Protein AF-A0A9E0YJ02-F1 (afdb_monomer)

Foldseek 3Di:
DAAPVCQCVCCDDVNVNQVVVCVVVVHRDDDDHPVVVVVQQVVQLVQQVVFDPDDPVLSVQCVVVPNSHLVSLLPDDLVCCCVRVVDDSVSSVSSNVSSVVSVVVVVPDPPPDPPDDDDDDDPDDDDDDDDDDDDDDDDD

Radius of gyration: 28.38 Å; Cα contacts (8 Å, |Δi|>4): 111; chains: 1; bounding box: 31×76×81 Å

pLDDT: mean 77.01, std 18.32, range [35.09, 93.56]

Sequence (140 aa):
VVPDDSLSIAIGKQGQNVRLASRLTGWHLDVISETRYNEGLQSGFQSLMNLSGVHEALANLLFEKGYFSTEDLSKAAAEDLVQEIGVTEDEARTLIEEAASDLESNEKPQDPTPGVSADAEPEAGEDEAADDADPNNSGE

Solvent-accessible surface area (backbone atoms only — not comparable to full-atom values): 8660 Å² total; per-residue (Å²): 120,37,57,63,91,45,38,62,69,59,33,29,81,93,39,48,45,37,58,49,48,23,66,73,73,71,43,92,70,84,89,45,32,44,64,60,50,52,49,51,49,52,51,20,47,50,50,37,55,66,40,87,90,43,46,73,73,53,45,53,50,36,43,75,74,65,38,47,31,35,71,52,43,41,72,51,55,45,66,53,39,29,72,74,70,67,48,52,65,68,56,29,47,50,48,28,51,51,26,45,51,52,48,60,66,61,60,61,77,75,73,85,77,85,80,82,83,83,87,80,83,81,90,79,95,79,84,83,88,88,86,85,88,86,88,90,83,90,86,132

Secondary structure (DSSP, 8-state):
-B-HHHHHHHH-GGGHHHHHHHHHHSS-----BHHHHHHHHHHHHHHHHHSTT--HHHHHHHHHHT--SHHHHHTS-HHHHHHHT---HHHHHHHHHHHHHHHHHH-S--------------------------------

Mean predicted aligned error: 14.3 Å

Nearest PDB structures (foldseek):
  4mtn-assembly1_A  TM=6.929E-01  e=2.633E-06  Planctopirus limnophila DSM 3776
  6gov-assembly1_A  TM=7.475E-01  e=2.763E-04  Escherichia coli O157:H7
  2bke-assembly1_A  TM=8.966E-01  e=2.446E-02  Saccharolobus solfataricus P2
  2zud-assembly1_A  TM=8.651E-01  e=3.249E-02  Saccharolobus solfataricus
  3ntu-assembly1_A  TM=9.153E-01  e=7.611E-02  Methanococcus voltae PS

Structure (mmCIF, N/CA/C/O backbone):
data_AF-A0A9E0YJ02-F1
#
_entry.id   AF-A0A9E0YJ02-F1
#
loop_
_atom_site.group_PDB
_atom_site.id
_atom_site.type_symbol
_atom_site.label_atom_id
_atom_site.label_alt_id
_atom_site.label_comp_id
_atom_site.label_asym_id
_atom_site.label_entity_id
_atom_site.label_seq_id
_atom_site.pdbx_PDB_ins_code
_atom_site.Cartn_x
_atom_site.Cartn_y
_atom_site.Cartn_z
_atom_site.occupancy
_atom_site.B_iso_or_equiv
_atom_site.auth_seq_id
_atom_site.auth_comp_id
_atom_site.auth_asym_id
_atom_site.auth_atom_id
_atom_site.pdbx_PDB_model_num
ATOM 1 N N . VAL A 1 1 ? 6.054 -7.269 -13.682 1.00 81.69 1 VAL A N 1
ATOM 2 C CA . VAL A 1 1 ? 7.329 -6.582 -13.380 1.00 81.69 1 VAL A CA 1
ATOM 3 C C . VAL A 1 1 ? 8.393 -7.077 -14.347 1.00 81.69 1 VAL A C 1
ATOM 5 O O . VAL A 1 1 ? 8.323 -8.241 -14.737 1.00 81.69 1 VAL A O 1
ATOM 8 N N . VAL A 1 2 ? 9.309 -6.218 -14.790 1.00 86.69 2 VAL A N 1
ATOM 9 C CA . VAL A 1 2 ? 10.420 -6.602 -15.678 1.00 86.69 2 VAL A CA 1
ATOM 10 C C . VAL A 1 2 ? 11.756 -6.112 -15.116 1.00 86.69 2 VAL A C 1
ATOM 12 O O . VAL A 1 2 ? 11.763 -5.074 -14.455 1.00 86.69 2 VAL A O 1
ATOM 15 N N . PRO A 1 3 ? 12.876 -6.803 -15.396 1.00 88.50 3 PRO A N 1
ATOM 16 C CA . PRO A 1 3 ? 14.202 -6.299 -15.055 1.00 88.50 3 PRO A CA 1
ATOM 17 C C . PRO A 1 3 ? 14.438 -4.926 -15.685 1.00 88.50 3 PRO A C 1
ATOM 19 O O . PRO A 1 3 ? 13.988 -4.677 -16.810 1.00 88.50 3 PRO A O 1
ATOM 22 N N . ASP A 1 4 ? 15.180 -4.064 -14.997 1.00 86.25 4 ASP A N 1
ATOM 23 C CA . ASP A 1 4 ? 15.426 -2.685 -15.432 1.00 86.25 4 ASP A CA 1
ATOM 24 C C . ASP A 1 4 ? 16.046 -2.618 -16.839 1.00 86.25 4 ASP A C 1
ATOM 26 O O . ASP A 1 4 ? 15.579 -1.861 -17.693 1.00 86.25 4 ASP A O 1
ATOM 30 N N . ASP A 1 5 ? 17.001 -3.504 -17.135 1.00 88.44 5 ASP A N 1
ATOM 31 C CA . ASP A 1 5 ? 17.657 -3.610 -18.448 1.00 88.44 5 ASP A CA 1
ATOM 32 C C . ASP A 1 5 ? 16.681 -3.963 -19.583 1.00 88.44 5 ASP A C 1
ATOM 34 O O . ASP A 1 5 ? 16.893 -3.632 -20.751 1.00 88.44 5 ASP A O 1
ATOM 38 N N . SER A 1 6 ? 15.588 -4.651 -19.246 1.00 87.00 6 SER A N 1
ATOM 39 C CA . SER A 1 6 ? 14.567 -5.111 -20.191 1.00 87.00 6 SER A CA 1
ATOM 40 C C . SER A 1 6 ? 13.354 -4.185 -20.264 1.00 87.00 6 SER A C 1
ATOM 42 O O . SER A 1 6 ? 12.496 -4.382 -21.126 1.00 87.00 6 SER A O 1
ATOM 44 N N . LEU A 1 7 ? 13.278 -3.156 -19.414 1.00 85.50 7 LEU A N 1
ATOM 45 C CA . LEU A 1 7 ? 12.149 -2.227 -19.357 1.00 85.50 7 LEU A CA 1
ATOM 46 C C . LEU A 1 7 ? 11.919 -1.530 -20.704 1.00 85.50 7 LEU A C 1
ATOM 48 O O . LEU A 1 7 ? 10.800 -1.488 -21.212 1.00 85.50 7 LEU A O 1
ATOM 52 N N . SER A 1 8 ? 12.998 -1.052 -21.327 1.00 86.25 8 SER A N 1
ATOM 53 C CA . SER A 1 8 ? 12.946 -0.368 -22.626 1.00 86.25 8 SER A CA 1
ATOM 54 C C . SER A 1 8 ? 12.434 -1.280 -23.751 1.00 86.25 8 SER A C 1
ATOM 56 O O . SER A 1 8 ? 11.636 -0.862 -24.594 1.00 86.25 8 SER A O 1
ATOM 58 N N . ILE A 1 9 ? 12.824 -2.560 -23.734 1.00 87.69 9 ILE A N 1
ATOM 59 C CA . ILE A 1 9 ? 12.380 -3.561 -24.718 1.00 87.69 9 ILE A CA 1
ATOM 60 C C . ILE A 1 9 ? 10.906 -3.929 -24.484 1.00 87.69 9 ILE A C 1
ATOM 62 O O . ILE A 1 9 ? 10.130 -4.037 -25.438 1.00 87.69 9 ILE A O 1
ATOM 66 N N . ALA A 1 10 ? 10.508 -4.087 -23.220 1.00 84.44 10 ALA A N 1
ATOM 67 C CA . ALA A 1 10 ? 9.143 -4.424 -22.830 1.00 84.44 10 ALA A CA 1
ATOM 68 C C . ALA A 1 10 ? 8.143 -3.314 -23.195 1.00 84.44 10 ALA A C 1
ATOM 70 O O . ALA A 1 10 ? 7.075 -3.603 -23.731 1.00 84.44 10 ALA A O 1
ATOM 71 N N . ILE A 1 11 ? 8.509 -2.046 -22.983 1.00 86.44 11 ILE A N 1
ATOM 72 C CA . ILE A 1 11 ? 7.695 -0.886 -23.378 1.00 86.44 11 ILE A CA 1
ATOM 73 C C . ILE A 1 11 ? 7.691 -0.728 -24.911 1.00 86.44 11 ILE A C 1
ATOM 75 O O . ILE A 1 11 ? 6.640 -0.530 -25.534 1.00 86.44 11 ILE A O 1
ATOM 79 N N . GLY A 1 12 ? 8.860 -0.877 -25.539 1.00 86.94 12 GLY A N 1
ATOM 80 C CA . GLY A 1 12 ? 9.081 -0.622 -26.960 1.00 86.94 12 GLY A CA 1
ATOM 81 C C . GLY A 1 12 ? 9.167 0.874 -27.289 1.00 86.94 12 GLY A C 1
ATOM 82 O O . GLY A 1 12 ? 8.842 1.737 -26.473 1.00 86.94 12 GLY A O 1
ATOM 83 N N . LYS A 1 13 ? 9.589 1.210 -28.517 1.00 86.19 13 LYS A N 1
ATOM 84 C CA . LYS A 1 13 ? 9.670 2.611 -28.972 1.00 86.19 13 LYS A CA 1
ATOM 85 C C . LYS A 1 13 ? 8.292 3.279 -28.846 1.00 86.19 13 LYS A C 1
ATOM 87 O O . LYS A 1 13 ? 7.318 2.779 -29.404 1.00 86.19 13 LYS A O 1
ATOM 92 N N . GLN A 1 14 ? 8.211 4.370 -28.079 1.00 84.12 14 GLN A N 1
ATOM 93 C CA . GLN A 1 14 ? 6.965 5.097 -27.772 1.00 84.12 14 GLN A CA 1
ATOM 94 C C . GLN A 1 14 ? 5.831 4.227 -27.174 1.00 84.12 14 GLN A C 1
ATOM 96 O O . GLN A 1 14 ? 4.650 4.489 -27.414 1.00 84.12 14 GLN A O 1
ATOM 101 N N . GLY A 1 15 ? 6.155 3.163 -26.426 1.00 87.31 15 GLY A N 1
ATOM 102 C CA . GLY A 1 15 ? 5.138 2.306 -25.797 1.00 87.31 15 GLY A CA 1
ATOM 103 C C . GLY A 1 15 ? 4.364 1.426 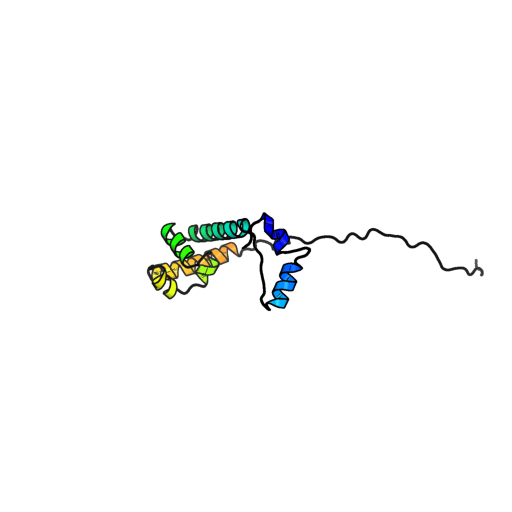-26.781 1.00 87.31 15 GLY A C 1
ATOM 104 O O . GLY A 1 15 ? 3.294 0.906 -26.455 1.00 87.31 15 GLY A O 1
ATOM 105 N N . GLN A 1 16 ? 4.862 1.279 -28.013 1.00 90.50 16 GLN A N 1
ATOM 106 C CA . GLN A 1 16 ? 4.156 0.565 -29.072 1.00 90.50 16 GLN A CA 1
ATOM 107 C C . GLN A 1 16 ? 3.911 -0.907 -28.723 1.00 90.50 16 GLN A C 1
ATOM 109 O O . GLN A 1 16 ? 2.840 -1.423 -29.045 1.00 90.50 16 GLN A O 1
ATOM 114 N N . ASN A 1 17 ? 4.853 -1.555 -28.033 1.00 89.81 17 ASN A N 1
ATOM 115 C CA . ASN A 1 17 ? 4.748 -2.965 -27.667 1.00 89.81 17 ASN A CA 1
ATOM 116 C C . ASN A 1 17 ? 3.625 -3.180 -26.641 1.00 89.81 17 ASN A C 1
ATOM 118 O O . ASN A 1 17 ? 2.713 -3.970 -26.879 1.00 89.81 17 ASN A O 1
ATOM 122 N N . VAL A 1 18 ? 3.599 -2.366 -25.581 1.00 90.62 18 VAL A N 1
ATOM 123 C CA . VAL A 1 18 ? 2.518 -2.364 -24.580 1.00 90.62 18 VAL A CA 1
ATOM 124 C C . VAL A 1 18 ? 1.170 -2.050 -25.230 1.00 90.62 18 VAL A C 1
ATOM 126 O O . VAL A 1 18 ? 0.207 -2.778 -25.028 1.00 90.62 18 VAL A O 1
ATOM 129 N N . ARG A 1 19 ? 1.089 -1.040 -26.109 1.00 88.88 19 ARG A N 1
ATOM 130 C CA . ARG A 1 19 ? -0.173 -0.659 -26.776 1.00 88.88 19 ARG A CA 1
ATOM 131 C C . ARG A 1 19 ? -0.701 -1.726 -27.745 1.00 88.88 19 ARG A C 1
ATOM 133 O O . ARG A 1 19 ? -1.909 -1.794 -27.987 1.00 88.88 19 ARG A O 1
ATOM 140 N N . LEU A 1 20 ? 0.179 -2.504 -28.373 1.00 91.38 20 LEU A N 1
ATOM 141 C CA . LEU A 1 20 ? -0.203 -3.643 -29.214 1.00 91.38 20 LEU A CA 1
ATOM 142 C C . LEU A 1 20 ? -0.654 -4.821 -28.350 1.00 91.38 20 LEU A C 1
ATOM 144 O O . LEU A 1 20 ? -1.723 -5.368 -28.608 1.00 91.38 20 LEU A O 1
ATOM 148 N N . ALA A 1 21 ? 0.108 -5.152 -27.305 1.00 89.75 21 ALA A N 1
ATOM 149 C CA . ALA A 1 21 ? -0.233 -6.205 -26.358 1.00 89.75 21 ALA A CA 1
ATOM 150 C C . ALA A 1 21 ? -1.598 -5.946 -25.710 1.00 89.75 21 ALA A C 1
ATOM 152 O O . ALA A 1 21 ? -2.452 -6.822 -25.766 1.00 89.75 21 ALA A O 1
ATOM 153 N N . SER A 1 22 ? -1.863 -4.725 -25.234 1.00 91.94 22 SER A N 1
ATOM 154 C CA . SER A 1 22 ? -3.151 -4.356 -24.630 1.00 91.94 22 SER A CA 1
ATOM 155 C C . SER A 1 22 ? -4.322 -4.495 -25.600 1.00 91.94 22 SER A C 1
ATOM 157 O O . SER A 1 22 ? -5.411 -4.906 -25.212 1.00 91.94 22 SER A O 1
ATOM 159 N N . ARG A 1 23 ? -4.115 -4.187 -26.890 1.00 90.75 23 ARG A N 1
ATOM 160 C CA . ARG A 1 23 ? -5.144 -4.377 -27.928 1.00 90.75 23 ARG A CA 1
ATOM 161 C C . ARG A 1 23 ? -5.374 -5.845 -28.269 1.00 90.75 23 ARG A C 1
ATOM 163 O O . ARG A 1 23 ? -6.494 -6.208 -28.608 1.00 90.75 23 ARG A O 1
ATOM 170 N N . LEU A 1 24 ? -4.330 -6.667 -28.203 1.00 93.56 24 LEU A N 1
ATOM 171 C CA . LEU A 1 24 ? -4.407 -8.092 -28.508 1.00 93.56 24 LEU A CA 1
ATOM 172 C C . LEU A 1 24 ? -5.032 -8.889 -27.358 1.00 93.56 24 LEU A C 1
ATOM 174 O O . LEU A 1 24 ? -5.821 -9.796 -27.602 1.00 93.56 24 LEU A O 1
ATOM 178 N N . THR A 1 25 ? -4.683 -8.554 -26.116 1.00 90.94 25 THR A N 1
ATOM 179 C CA . THR A 1 25 ? -5.222 -9.202 -24.914 1.00 90.94 25 THR A CA 1
ATOM 180 C C . THR A 1 25 ? -6.575 -8.628 -24.512 1.00 90.94 25 THR A C 1
ATOM 182 O O . THR A 1 25 ? -7.360 -9.314 -23.865 1.00 90.94 25 THR A O 1
ATOM 185 N N . GLY A 1 26 ? -6.854 -7.377 -24.887 1.00 91.88 26 GLY A N 1
ATOM 186 C CA . GLY A 1 26 ? -8.011 -6.621 -24.414 1.00 91.88 26 GLY A CA 1
ATOM 187 C C . GLY A 1 26 ? -7.864 -6.118 -22.974 1.00 91.88 26 GLY A C 1
ATOM 188 O O . GLY A 1 26 ? -8.847 -5.664 -22.398 1.00 91.88 26 GL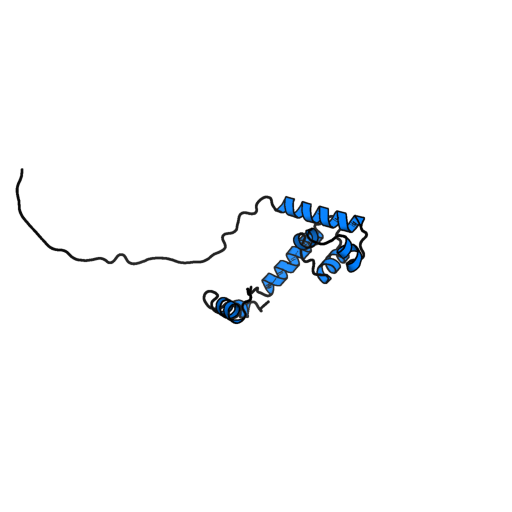Y A O 1
ATOM 189 N N . TRP A 1 27 ? -6.673 -6.224 -22.375 1.00 92.81 27 TRP A N 1
ATOM 190 C CA . TRP A 1 27 ? -6.398 -5.821 -20.992 1.00 92.81 27 TRP A CA 1
ATOM 191 C C . TRP A 1 27 ? -5.525 -4.567 -20.980 1.00 92.81 27 TRP A C 1
ATOM 193 O O . TRP A 1 27 ? -4.653 -4.410 -21.834 1.00 92.81 27 TRP A O 1
ATOM 203 N N . HIS A 1 28 ? -5.727 -3.677 -20.008 1.00 87.00 28 HIS A N 1
ATOM 204 C CA . HIS A 1 28 ? -4.784 -2.587 -19.766 1.00 87.00 28 HIS A CA 1
ATOM 205 C C . HIS A 1 28 ? -3.523 -3.162 -19.109 1.00 87.00 28 HIS A C 1
ATOM 207 O O . HIS A 1 28 ? -3.621 -3.869 -18.108 1.00 87.00 28 HIS A O 1
ATOM 213 N N . LEU A 1 29 ? -2.359 -2.927 -19.712 1.00 86.75 29 LEU A N 1
ATOM 214 C CA . LEU A 1 29 ? -1.076 -3.463 -19.262 1.00 86.75 29 LEU A CA 1
ATOM 215 C C . LEU A 1 29 ? -0.175 -2.312 -18.825 1.00 86.75 29 LEU A C 1
ATOM 217 O O . LEU A 1 29 ? 0.222 -1.501 -19.660 1.00 86.75 29 LEU A O 1
ATOM 221 N N . ASP A 1 30 ? 0.199 -2.311 -17.550 1.00 86.06 30 ASP A N 1
ATOM 222 C CA . ASP A 1 30 ? 1.203 -1.410 -16.990 1.00 86.06 30 ASP A CA 1
ATOM 223 C C . ASP A 1 30 ? 2.522 -2.157 -16.776 1.00 86.06 30 ASP A C 1
ATOM 225 O O . ASP A 1 30 ? 2.577 -3.216 -16.144 1.00 86.06 30 ASP A O 1
ATOM 229 N N . VAL A 1 31 ? 3.610 -1.616 -17.332 1.00 85.75 31 VAL A N 1
ATOM 230 C CA . VAL A 1 31 ? 4.951 -2.204 -17.220 1.00 85.75 31 VAL A CA 1
ATOM 231 C C . VAL A 1 31 ? 5.785 -1.368 -16.264 1.00 85.75 31 VAL A C 1
ATOM 233 O O . VAL A 1 31 ? 6.163 -0.241 -16.568 1.00 85.75 31 VAL A O 1
ATOM 236 N N . ILE A 1 32 ? 6.106 -1.964 -15.122 1.00 87.06 32 ILE A N 1
ATOM 237 C CA . ILE A 1 32 ? 6.974 -1.387 -14.097 1.00 87.06 32 ILE A CA 1
ATOM 238 C C . ILE A 1 32 ? 8.277 -2.177 -13.987 1.00 87.06 32 ILE A C 1
ATOM 240 O O . ILE A 1 32 ? 8.299 -3.403 -14.173 1.00 87.06 32 ILE A O 1
ATOM 244 N N . SER A 1 33 ? 9.354 -1.449 -13.703 1.00 90.25 33 SER A N 1
ATOM 245 C CA . SER A 1 33 ? 10.681 -2.011 -13.477 1.00 90.25 33 SER A CA 1
ATOM 246 C C . SER A 1 33 ? 10.757 -2.677 -12.103 1.00 90.25 33 SER A C 1
ATOM 248 O O . SER A 1 33 ? 9.969 -2.360 -11.209 1.00 90.25 33 SER A O 1
ATOM 250 N N . GLU A 1 34 ? 11.680 -3.616 -11.935 1.00 86.75 34 GLU A N 1
ATOM 251 C CA . GLU A 1 34 ? 11.884 -4.313 -10.667 1.00 86.75 34 GLU A CA 1
ATOM 252 C C . GLU A 1 34 ? 12.339 -3.358 -9.563 1.00 86.75 34 GLU A C 1
ATOM 254 O O . GLU A 1 34 ? 11.810 -3.415 -8.454 1.00 86.75 34 GLU A O 1
ATOM 259 N N . THR A 1 35 ? 13.245 -2.429 -9.874 1.00 86.88 35 THR A N 1
ATOM 260 C CA . THR A 1 35 ? 13.692 -1.421 -8.905 1.00 86.88 35 THR A CA 1
ATOM 261 C C . THR A 1 35 ? 12.540 -0.526 -8.470 1.00 86.88 35 THR A C 1
ATOM 263 O O . THR A 1 35 ? 12.285 -0.415 -7.275 1.00 86.88 35 THR A O 1
ATOM 266 N N . ARG A 1 36 ? 11.758 0.023 -9.412 1.00 83.19 36 ARG A N 1
ATOM 267 C CA . ARG A 1 36 ? 10.587 0.846 -9.064 1.00 83.19 36 ARG A CA 1
ATOM 268 C C . ARG A 1 36 ? 9.537 0.081 -8.269 1.00 83.19 36 ARG A C 1
ATOM 270 O O . ARG A 1 36 ? 8.901 0.655 -7.392 1.00 83.19 36 ARG A O 1
ATOM 277 N N . TYR A 1 37 ? 9.321 -1.191 -8.596 1.00 84.88 37 TYR A N 1
ATOM 278 C CA . TYR A 1 37 ? 8.396 -2.027 -7.841 1.00 84.88 37 TYR A CA 1
ATOM 279 C C . TYR A 1 37 ? 8.873 -2.181 -6.392 1.00 84.88 37 TYR A C 1
ATOM 281 O O . TYR A 1 37 ? 8.107 -1.908 -5.475 1.00 84.88 37 TYR A O 1
ATOM 289 N N . ASN A 1 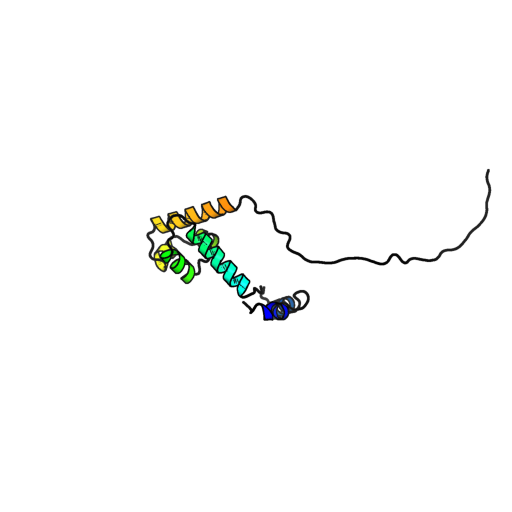38 ? 10.149 -2.518 -6.183 1.00 85.56 38 ASN A N 1
ATOM 290 C CA . ASN A 1 38 ? 10.730 -2.636 -4.845 1.00 85.56 38 ASN A CA 1
ATOM 291 C C . ASN A 1 38 ? 10.728 -1.309 -4.071 1.00 85.56 38 ASN A C 1
ATOM 293 O O . ASN A 1 38 ? 10.417 -1.306 -2.885 1.00 85.56 38 ASN A O 1
ATOM 297 N N . GLU A 1 39 ? 11.020 -0.184 -4.725 1.00 85.69 39 GLU A N 1
ATOM 298 C CA . GLU A 1 39 ? 10.923 1.151 -4.117 1.00 85.69 39 GLU A CA 1
ATOM 299 C C . GLU A 1 39 ? 9.491 1.456 -3.664 1.00 85.69 39 GLU A C 1
ATOM 301 O O . GLU A 1 39 ? 9.284 1.922 -2.544 1.00 85.69 39 GLU A O 1
ATOM 306 N N . GLY A 1 40 ? 8.496 1.139 -4.499 1.00 82.69 40 GLY A N 1
ATOM 307 C CA . GLY A 1 40 ? 7.081 1.260 -4.152 1.00 82.69 40 GLY A CA 1
ATOM 308 C C . GLY A 1 40 ? 6.728 0.421 -2.926 1.00 82.69 40 GLY A C 1
ATOM 309 O O . GLY A 1 40 ? 6.166 0.945 -1.965 1.00 82.69 40 GLY A O 1
ATOM 310 N N . LEU A 1 41 ? 7.153 -0.845 -2.915 1.00 84.25 41 LEU A N 1
ATOM 311 C CA . LEU A 1 41 ? 6.970 -1.760 -1.788 1.00 84.25 41 LEU A CA 1
ATOM 312 C C . LEU A 1 41 ? 7.600 -1.209 -0.500 1.00 84.25 41 LEU A C 1
ATOM 314 O O . LEU A 1 41 ? 6.956 -1.185 0.545 1.00 84.25 41 LEU A O 1
ATOM 318 N N . GLN A 1 42 ? 8.841 -0.731 -0.572 1.00 86.06 42 GLN A N 1
ATOM 319 C CA . GLN A 1 42 ? 9.550 -0.194 0.585 1.00 86.06 42 GLN A CA 1
ATOM 320 C C . GLN A 1 42 ? 8.910 1.103 1.097 1.00 86.06 42 GLN A C 1
ATOM 322 O O . GLN A 1 42 ? 8.800 1.300 2.306 1.00 86.06 42 GLN A O 1
ATOM 327 N N . SER A 1 43 ? 8.472 1.981 0.191 1.00 86.69 43 SER A N 1
ATOM 328 C CA . SER A 1 43 ? 7.806 3.233 0.557 1.00 86.69 43 SER A CA 1
ATOM 329 C C . SER A 1 43 ? 6.470 2.980 1.253 1.00 86.69 43 SER A C 1
ATOM 331 O O . SER A 1 43 ? 6.217 3.557 2.307 1.00 86.69 43 SER A O 1
ATOM 333 N N . GLY A 1 44 ? 5.672 2.045 0.738 1.00 86.12 44 GLY A N 1
ATOM 334 C CA . GLY A 1 44 ? 4.413 1.655 1.352 1.00 86.12 44 GLY A CA 1
ATOM 335 C C . GLY A 1 44 ? 4.604 0.958 2.704 1.00 86.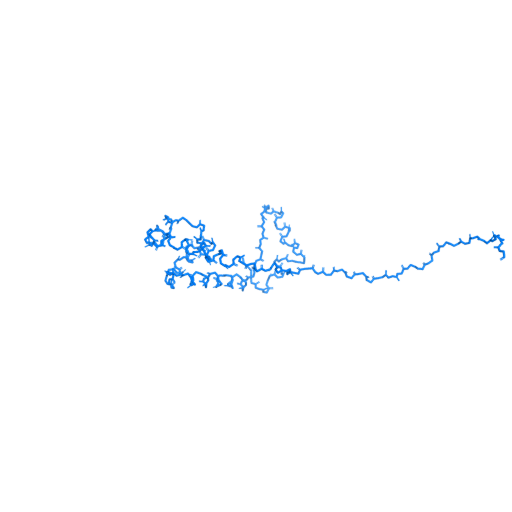12 44 GLY A C 1
ATOM 336 O O . GLY A 1 44 ? 3.909 1.283 3.667 1.00 86.12 44 GLY A O 1
ATOM 337 N N . PHE A 1 45 ? 5.630 0.106 2.833 1.00 87.12 45 PHE A N 1
ATOM 338 C CA . PHE A 1 45 ? 6.024 -0.470 4.124 1.00 87.12 45 PHE A CA 1
ATOM 339 C C . PHE A 1 45 ? 6.388 0.617 5.145 1.00 87.12 45 PHE A C 1
ATOM 341 O O . PHE A 1 45 ? 5.978 0.554 6.304 1.00 87.12 45 PHE A O 1
ATOM 348 N N . GLN A 1 46 ? 7.127 1.644 4.718 1.00 87.88 46 GLN A N 1
ATOM 349 C CA . GLN A 1 46 ? 7.483 2.765 5.583 1.00 87.88 46 GLN A CA 1
ATOM 350 C C . GLN A 1 46 ? 6.255 3.587 5.992 1.00 87.88 46 GLN A C 1
ATOM 352 O O . GLN A 1 46 ? 6.179 4.018 7.140 1.00 87.88 46 GLN A O 1
ATOM 357 N N . SER A 1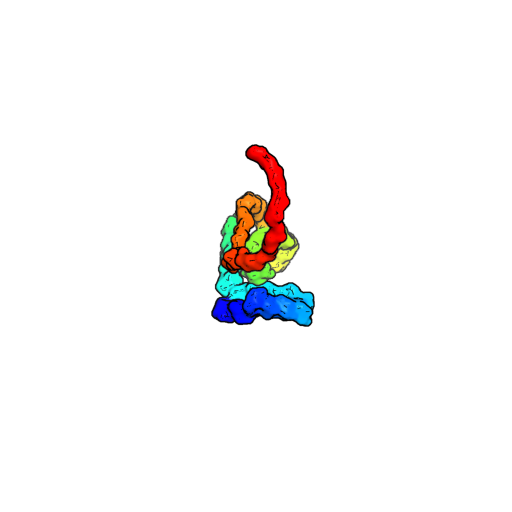 47 ? 5.288 3.778 5.091 1.00 88.69 47 SER A N 1
ATOM 358 C CA . SER A 1 47 ? 4.015 4.429 5.416 1.00 88.69 47 SER A CA 1
ATOM 359 C C . SER A 1 47 ? 3.249 3.659 6.492 1.00 88.69 47 SER A C 1
ATOM 361 O O . SER A 1 47 ? 2.773 4.268 7.442 1.00 88.69 47 SER A O 1
ATOM 363 N N . LEU A 1 48 ? 3.198 2.326 6.409 1.00 87.88 48 LEU A N 1
ATOM 364 C CA . LEU A 1 48 ? 2.582 1.497 7.450 1.00 87.88 48 LEU A CA 1
ATOM 365 C C . LEU A 1 48 ? 3.324 1.611 8.787 1.00 87.88 48 LEU A C 1
ATOM 367 O O . LEU A 1 48 ? 2.690 1.741 9.824 1.00 87.88 48 LEU A O 1
ATOM 371 N N . MET A 1 49 ? 4.659 1.618 8.765 1.00 89.12 49 MET A N 1
ATOM 372 C CA . MET A 1 49 ? 5.495 1.787 9.962 1.00 89.12 49 MET A CA 1
ATOM 373 C C . MET A 1 49 ? 5.364 3.161 10.635 1.00 89.12 49 MET A C 1
ATOM 375 O O . MET A 1 49 ? 5.748 3.301 11.795 1.00 89.12 49 MET A O 1
ATOM 379 N N . ASN A 1 50 ? 4.867 4.176 9.925 1.00 87.75 50 ASN A N 1
ATOM 380 C CA . ASN A 1 50 ? 4.613 5.493 10.506 1.00 87.75 50 ASN A CA 1
ATOM 381 C C . ASN A 1 50 ? 3.298 5.541 11.297 1.00 87.75 50 ASN A C 1
ATOM 383 O O . ASN A 1 50 ? 3.146 6.428 12.138 1.00 87.75 50 ASN A O 1
ATOM 387 N N . LEU A 1 51 ? 2.373 4.602 11.060 1.00 85.56 51 LEU A N 1
ATOM 388 C CA . LEU A 1 51 ? 1.105 4.548 11.778 1.00 85.56 51 LEU A CA 1
ATOM 389 C C . LEU A 1 51 ? 1.323 4.198 13.250 1.00 85.56 51 LEU A C 1
ATOM 391 O O . LEU A 1 51 ? 2.044 3.259 13.607 1.00 85.56 51 LEU A O 1
ATOM 395 N N . SER A 1 52 ? 0.635 4.930 14.120 1.00 81.06 52 SER A N 1
ATOM 396 C CA . SER A 1 52 ? 0.656 4.659 15.550 1.00 81.06 52 SER A CA 1
ATOM 397 C C . SER A 1 52 ? -0.036 3.321 15.832 1.00 81.06 52 SER A C 1
ATOM 399 O O . SER A 1 52 ? -1.211 3.139 15.531 1.00 81.06 52 SER A O 1
ATOM 401 N N . GLY A 1 53 ? 0.700 2.362 16.398 1.00 81.00 53 GLY A N 1
ATOM 402 C CA . GLY A 1 53 ? 0.192 1.013 16.688 1.00 81.00 53 GLY A CA 1
ATOM 403 C C . GLY A 1 53 ? 0.634 -0.067 15.698 1.00 81.00 53 GLY A C 1
ATOM 404 O O . GLY A 1 53 ? 0.473 -1.250 15.991 1.00 81.00 53 GLY A O 1
ATOM 405 N N . VAL A 1 54 ? 1.277 0.300 14.584 1.00 85.94 54 VAL A N 1
ATOM 406 C CA . VAL A 1 54 ? 1.914 -0.671 13.686 1.00 85.94 54 VAL A CA 1
ATOM 407 C C . VAL A 1 54 ? 3.368 -0.877 14.099 1.00 85.94 54 VAL A C 1
ATOM 409 O O . VAL A 1 54 ? 4.202 0.020 14.037 1.00 85.94 54 VAL A O 1
ATOM 412 N N . HIS A 1 55 ? 3.689 -2.097 14.517 1.00 86.38 55 HIS A N 1
ATOM 413 C CA . HIS A 1 55 ? 5.064 -2.540 14.742 1.00 86.38 55 HIS A CA 1
ATOM 414 C C . HIS A 1 55 ? 5.557 -3.407 13.581 1.00 86.38 55 HIS A C 1
ATOM 416 O O . HIS A 1 55 ? 4.756 -3.959 12.832 1.00 86.38 55 HIS A O 1
ATOM 422 N N . GLU A 1 56 ? 6.873 -3.610 13.475 1.00 87.44 56 GLU A N 1
ATOM 423 C CA . GLU A 1 56 ? 7.513 -4.367 12.383 1.00 87.44 56 GLU A CA 1
ATOM 424 C C . GLU A 1 56 ? 6.857 -5.737 12.127 1.00 87.44 56 GLU A C 1
ATOM 426 O O . GLU A 1 56 ? 6.620 -6.115 10.984 1.00 87.44 56 GLU A O 1
ATOM 431 N N . ALA A 1 57 ? 6.486 -6.470 13.183 1.00 87.38 57 ALA A N 1
ATOM 432 C CA . ALA A 1 57 ? 5.802 -7.758 13.042 1.00 87.38 57 ALA A CA 1
ATOM 433 C C . ALA A 1 57 ? 4.396 -7.645 12.414 1.00 87.38 57 ALA A C 1
ATOM 435 O O . ALA A 1 57 ? 4.001 -8.520 11.650 1.00 87.38 57 ALA A O 1
ATOM 436 N N . LEU A 1 58 ? 3.658 -6.572 12.717 1.00 86.88 58 LEU A N 1
ATOM 437 C CA . LEU A 1 58 ? 2.319 -6.323 12.176 1.00 86.88 58 LEU A CA 1
ATOM 438 C C . LEU A 1 58 ? 2.434 -5.779 10.749 1.00 86.88 58 LEU A C 1
ATOM 440 O O . LEU A 1 58 ? 1.726 -6.253 9.870 1.00 86.88 58 LEU A O 1
ATOM 444 N N . ALA A 1 59 ? 3.391 -4.882 10.492 1.00 88.38 59 ALA A N 1
ATOM 445 C CA . ALA A 1 59 ? 3.715 -4.401 9.151 1.00 88.38 59 ALA A CA 1
ATOM 446 C C . ALA A 1 59 ? 4.082 -5.554 8.204 1.00 88.38 59 ALA A C 1
ATOM 448 O O . ALA A 1 59 ? 3.554 -5.628 7.101 1.00 88.38 59 ALA A O 1
ATOM 449 N N . ASN A 1 60 ? 4.922 -6.497 8.646 1.00 89.00 60 ASN A N 1
ATOM 450 C CA . ASN A 1 60 ? 5.258 -7.686 7.859 1.00 89.00 60 ASN A CA 1
ATOM 451 C C . ASN A 1 60 ? 4.029 -8.555 7.566 1.00 89.00 60 ASN A C 1
ATOM 453 O O . ASN A 1 60 ? 3.878 -9.039 6.447 1.00 89.00 60 ASN A O 1
ATOM 457 N N . LEU A 1 61 ? 3.139 -8.726 8.548 1.00 88.81 61 LEU A N 1
ATOM 458 C CA . LEU A 1 61 ? 1.915 -9.506 8.379 1.00 88.81 61 LEU A CA 1
ATOM 459 C C . LEU A 1 61 ? 0.933 -8.824 7.414 1.00 88.81 61 LEU A C 1
ATOM 461 O O . LEU A 1 61 ? 0.395 -9.481 6.529 1.00 88.81 61 LEU A O 1
ATOM 465 N N . LEU A 1 62 ? 0.756 -7.505 7.524 1.00 88.38 62 LEU A N 1
ATOM 466 C CA . LEU A 1 62 ? 0.006 -6.690 6.562 1.00 88.38 62 LEU A CA 1
ATOM 467 C C . LEU A 1 62 ? 0.545 -6.883 5.141 1.00 88.38 62 LEU A C 1
ATOM 469 O O . LEU A 1 62 ? -0.222 -7.145 4.215 1.00 88.38 62 LEU A O 1
ATOM 473 N N . PHE A 1 63 ? 1.868 -6.838 4.992 1.00 88.31 63 PHE A N 1
ATOM 474 C CA . PHE A 1 63 ? 2.543 -7.005 3.711 1.00 88.31 63 PHE A CA 1
ATOM 475 C C . PHE A 1 63 ? 2.350 -8.402 3.116 1.00 88.31 63 PHE A C 1
ATOM 477 O O . PHE A 1 63 ? 2.093 -8.543 1.922 1.00 88.31 63 PHE A O 1
ATOM 484 N N . GLU A 1 64 ? 2.431 -9.443 3.947 1.00 87.44 64 GLU A N 1
ATOM 485 C CA . GLU A 1 64 ? 2.169 -10.827 3.541 1.00 87.44 64 GLU A CA 1
ATOM 486 C C . GLU A 1 64 ? 0.720 -11.012 3.068 1.00 87.44 64 GLU A C 1
ATOM 488 O O . GLU A 1 64 ? 0.459 -11.762 2.126 1.00 87.44 64 GLU A O 1
ATOM 493 N N . LYS A 1 65 ? -0.222 -10.289 3.684 1.00 88.31 65 LYS A N 1
ATOM 494 C CA . LYS A 1 65 ? -1.641 -10.289 3.303 1.00 88.31 65 LYS A CA 1
ATOM 495 C C . LYS A 1 65 ? -1.965 -9.395 2.104 1.00 88.31 65 LYS A C 1
ATOM 497 O O . LYS A 1 65 ? -3.074 -9.477 1.585 1.00 88.31 65 LYS A O 1
ATOM 502 N N . GLY A 1 66 ? -1.003 -8.610 1.619 1.00 86.81 66 GLY A N 1
ATOM 503 C CA . GLY A 1 66 ? -1.150 -7.768 0.432 1.00 86.81 66 GLY A CA 1
ATOM 504 C C . GLY A 1 66 ? -1.559 -6.322 0.712 1.00 86.81 66 GLY A C 1
ATOM 505 O O . GLY A 1 66 ? -1.860 -5.593 -0.229 1.00 86.81 66 GLY A O 1
ATOM 506 N N . TYR A 1 67 ? -1.549 -5.892 1.974 1.00 89.69 67 TYR A N 1
ATOM 507 C CA . TYR A 1 67 ? -1.683 -4.483 2.332 1.00 89.69 67 TYR A CA 1
ATOM 508 C C . TYR A 1 67 ? -0.306 -3.837 2.245 1.00 89.69 67 TYR A C 1
ATOM 510 O O . TYR A 1 67 ? 0.512 -3.953 3.159 1.00 89.69 67 TYR A O 1
ATOM 518 N N . PHE A 1 68 ? -0.028 -3.197 1.111 1.00 87.75 68 PHE A N 1
ATOM 519 C CA . PHE A 1 68 ? 1.285 -2.618 0.846 1.00 87.75 68 PHE A CA 1
ATOM 520 C C . PHE A 1 68 ? 1.374 -1.149 1.246 1.00 87.75 68 PHE A C 1
ATOM 522 O O . PHE A 1 68 ? 2.479 -0.628 1.316 1.00 87.75 68 PHE A O 1
ATOM 529 N N . SER A 1 69 ? 0.253 -0.480 1.517 1.00 89.62 69 SER A N 1
ATOM 530 C CA . SER A 1 69 ? 0.201 0.953 1.806 1.00 89.62 69 SER A CA 1
ATOM 531 C C . SER A 1 69 ? -0.892 1.310 2.817 1.00 89.62 69 SER A C 1
ATOM 533 O O . SER A 1 69 ? -1.798 0.520 3.088 1.00 89.62 69 SER A O 1
ATOM 535 N N . THR A 1 70 ? -0.836 2.534 3.351 1.00 89.75 70 THR A N 1
ATOM 536 C CA . THR A 1 70 ? -1.909 3.092 4.192 1.00 89.75 70 THR A CA 1
ATOM 537 C C . THR A 1 70 ? -3.217 3.267 3.412 1.00 89.75 70 THR A C 1
ATOM 539 O O . THR A 1 70 ? -4.290 3.155 3.995 1.00 89.75 70 THR A O 1
ATOM 542 N N . GLU A 1 71 ? -3.151 3.457 2.087 1.00 88.44 71 GLU A N 1
ATOM 543 C CA . GLU A 1 71 ? -4.323 3.496 1.201 1.00 88.44 71 GLU A CA 1
ATOM 544 C C . GLU A 1 71 ? -5.024 2.137 1.098 1.00 88.44 71 GLU A C 1
ATOM 546 O O . GLU A 1 71 ? -6.253 2.065 1.141 1.00 88.44 71 GLU A O 1
ATOM 551 N N . ASP A 1 72 ? -4.257 1.053 0.988 1.00 88.25 72 ASP A N 1
ATOM 552 C CA . ASP A 1 72 ? -4.827 -0.296 0.967 1.00 88.25 72 ASP A CA 1
ATOM 553 C C . ASP A 1 72 ? -5.445 -0.648 2.323 1.00 88.25 72 ASP A C 1
ATOM 555 O O . ASP A 1 72 ? -6.497 -1.285 2.384 1.00 88.25 72 ASP A O 1
ATOM 559 N N . LEU A 1 73 ? -4.813 -0.198 3.412 1.00 88.50 73 LEU A N 1
ATOM 560 C CA . LEU A 1 73 ? -5.289 -0.434 4.770 1.00 88.50 73 LEU A CA 1
ATOM 561 C C . LEU A 1 73 ? -6.569 0.351 5.093 1.00 88.50 73 LEU A C 1
ATOM 563 O O . LEU A 1 73 ? -7.469 -0.201 5.717 1.00 88.50 73 LEU A O 1
ATOM 567 N N . SER A 1 74 ? -6.699 1.603 4.641 1.00 88.69 74 SER A N 1
ATOM 568 C CA . SER A 1 74 ? -7.899 2.417 4.900 1.00 88.69 74 SER A CA 1
ATOM 569 C C . SER A 1 74 ? -9.150 1.897 4.182 1.00 88.69 74 SER A C 1
ATOM 571 O O . SER A 1 74 ? -10.272 2.125 4.634 1.00 88.69 74 SER A O 1
ATOM 573 N N . LYS A 1 75 ? -8.969 1.166 3.075 1.00 88.44 75 LYS A N 1
ATOM 574 C CA . LYS A 1 75 ? -10.047 0.503 2.323 1.00 88.44 75 LYS A CA 1
ATOM 575 C C . LYS A 1 75 ? -10.352 -0.911 2.830 1.00 88.44 75 LYS A C 1
ATOM 577 O O . LYS A 1 75 ? -11.307 -1.523 2.348 1.00 88.44 75 LYS A O 1
ATOM 582 N N . ALA A 1 76 ? -9.551 -1.439 3.753 1.00 88.88 76 ALA A N 1
ATOM 583 C CA . ALA A 1 76 ? -9.740 -2.766 4.324 1.00 88.88 76 ALA A CA 1
ATOM 584 C C . ALA A 1 76 ? -10.945 -2.805 5.276 1.00 88.88 76 ALA A C 1
ATOM 586 O O . ALA A 1 76 ? -11.286 -1.811 5.918 1.00 88.88 76 ALA A O 1
ATOM 587 N N . ALA A 1 77 ? -11.579 -3.973 5.401 1.00 88.25 77 ALA A N 1
ATOM 588 C CA . ALA A 1 77 ? -12.607 -4.191 6.410 1.00 88.25 77 ALA A CA 1
ATOM 589 C C . ALA A 1 77 ? -11.965 -4.540 7.761 1.00 88.25 77 ALA A C 1
ATOM 591 O O . ALA A 1 77 ? -10.994 -5.298 7.823 1.00 88.25 77 ALA A O 1
ATOM 592 N N . ALA A 1 78 ? -12.536 -4.031 8.856 1.00 89.06 78 ALA A N 1
ATOM 593 C CA . ALA A 1 78 ? -12.058 -4.359 10.199 1.00 89.06 78 ALA A CA 1
ATOM 594 C C . ALA A 1 78 ? -12.152 -5.871 10.467 1.00 89.06 78 ALA A C 1
ATOM 596 O O . ALA A 1 78 ? -11.278 -6.442 11.114 1.00 89.06 78 ALA A O 1
ATOM 597 N N . GLU A 1 79 ? -13.176 -6.530 9.919 1.00 87.94 79 GLU A N 1
ATOM 598 C CA . GLU A 1 79 ? -13.371 -7.975 10.016 1.00 87.94 79 GLU A CA 1
ATOM 599 C C . GLU A 1 79 ? -12.230 -8.763 9.361 1.00 87.94 79 GLU A C 1
ATOM 601 O O . GLU A 1 79 ? -11.755 -9.739 9.945 1.00 87.94 79 GLU A O 1
ATOM 606 N N . ASP A 1 80 ? -11.754 -8.316 8.193 1.00 88.38 80 ASP A N 1
ATOM 607 C CA . ASP A 1 80 ? -10.655 -8.966 7.474 1.00 88.38 80 ASP A CA 1
ATOM 608 C C . ASP A 1 80 ? -9.356 -8.863 8.277 1.00 88.38 80 ASP A C 1
ATOM 610 O O . ASP A 1 80 ? -8.628 -9.843 8.409 1.00 88.38 80 ASP A O 1
ATOM 614 N N . LEU A 1 81 ? -9.087 -7.710 8.897 1.00 87.69 81 LEU A N 1
ATOM 615 C CA . LEU A 1 81 ? -7.909 -7.531 9.748 1.00 87.69 81 LEU A CA 1
ATOM 616 C C . LEU A 1 81 ? -7.972 -8.437 10.986 1.00 87.69 81 LEU A C 1
ATOM 618 O O . LEU A 1 81 ? -6.992 -9.099 11.327 1.00 87.69 81 LEU A O 1
ATOM 622 N N . VAL A 1 82 ? -9.132 -8.540 11.635 1.00 90.19 82 VAL A N 1
ATOM 623 C CA . VAL A 1 82 ? -9.307 -9.433 12.791 1.00 90.19 82 VAL A CA 1
ATOM 624 C C . VAL A 1 82 ? -9.123 -10.901 12.389 1.00 90.19 82 VAL A C 1
ATOM 626 O O . VAL A 1 82 ? -8.478 -11.663 13.110 1.00 90.19 82 VAL A O 1
ATOM 629 N N . GLN A 1 83 ? -9.656 -11.309 11.236 1.00 87.38 83 GLN A N 1
ATOM 630 C CA . GLN A 1 83 ? -9.621 -12.700 10.788 1.00 87.38 83 GLN A CA 1
ATOM 631 C C . GLN A 1 83 ? -8.262 -13.117 10.209 1.00 87.38 83 GLN A C 1
ATOM 633 O O . GLN A 1 83 ? -7.782 -14.215 10.498 1.00 87.38 83 GLN A O 1
ATOM 638 N N . GLU A 1 84 ? -7.639 -12.257 9.407 1.00 86.12 84 GLU A N 1
ATOM 639 C CA . GLU A 1 84 ? -6.415 -12.569 8.666 1.00 86.12 84 GLU A CA 1
ATOM 640 C C . GLU A 1 84 ? -5.143 -12.189 9.426 1.00 86.12 84 GLU A C 1
ATOM 642 O O . GLU A 1 84 ? -4.135 -12.889 9.302 1.00 86.12 84 GLU A O 1
ATOM 647 N N . ILE A 1 85 ? -5.176 -11.102 10.206 1.00 83.00 85 ILE A N 1
ATOM 648 C CA . ILE A 1 85 ? -4.014 -10.563 10.938 1.00 83.00 85 ILE A CA 1
ATOM 649 C C . ILE A 1 85 ? -4.067 -10.958 12.421 1.00 83.00 85 ILE A C 1
ATOM 651 O O . ILE A 1 85 ? -3.036 -11.015 13.090 1.00 83.00 85 ILE A O 1
ATOM 655 N N . GLY A 1 86 ? -5.247 -11.311 12.940 1.00 84.62 86 GLY A N 1
ATOM 656 C CA . GLY A 1 86 ? -5.406 -11.725 14.336 1.00 84.62 86 GLY A CA 1
ATOM 657 C C . GLY A 1 86 ? -5.292 -10.568 15.329 1.00 84.62 86 GLY A C 1
ATOM 658 O O . GLY A 1 86 ? -4.985 -10.800 16.499 1.00 84.62 86 GLY A O 1
ATOM 659 N N . VAL A 1 87 ? -5.515 -9.335 14.866 1.00 86.94 87 VAL A N 1
ATOM 660 C CA . VAL A 1 87 ? -5.633 -8.145 15.721 1.00 86.94 87 VAL A CA 1
ATOM 661 C C . VAL A 1 87 ? -7.005 -8.096 16.389 1.00 86.94 87 VAL A C 1
ATOM 663 O O . VAL A 1 87 ? -7.951 -8.763 15.964 1.00 86.94 87 VAL A O 1
ATOM 666 N N . THR A 1 88 ? -7.134 -7.307 17.450 1.00 90.25 88 THR A N 1
ATOM 667 C CA . THR A 1 88 ? -8.439 -7.062 18.071 1.00 90.25 88 THR A CA 1
ATOM 668 C C . THR A 1 88 ? -9.304 -6.136 17.212 1.00 90.25 88 THR A C 1
ATOM 670 O O . THR A 1 88 ? -8.804 -5.372 16.390 1.00 90.25 88 THR A O 1
ATOM 673 N N . GLU A 1 89 ? -10.625 -6.182 17.404 1.00 88.62 89 GLU A N 1
ATOM 674 C CA . GLU A 1 89 ? -11.561 -5.321 16.663 1.00 88.62 89 GLU A CA 1
ATOM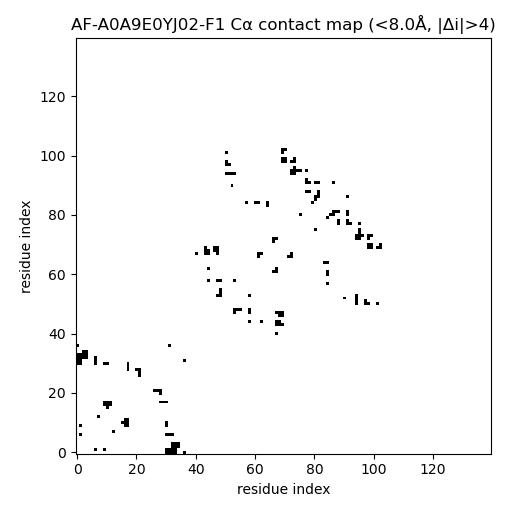 675 C C . GLU A 1 89 ? -11.306 -3.824 16.919 1.00 88.62 89 GLU A C 1
ATOM 677 O O . GLU A 1 89 ? -11.450 -3.004 16.016 1.00 88.62 89 GLU A O 1
ATOM 682 N N . ASP A 1 90 ? -10.895 -3.472 18.138 1.00 87.75 90 ASP A N 1
ATOM 683 C CA . ASP A 1 90 ? -10.564 -2.097 18.525 1.00 87.75 90 ASP A CA 1
ATOM 684 C C . ASP A 1 90 ? -9.269 -1.612 17.846 1.00 87.75 90 ASP A C 1
ATOM 686 O O . ASP A 1 90 ? -9.233 -0.517 17.281 1.00 87.75 90 ASP A O 1
ATOM 690 N N . GLU A 1 91 ? -8.239 -2.468 17.798 1.00 87.25 91 GLU A N 1
ATOM 691 C CA . GLU A 1 91 ? -7.000 -2.202 17.056 1.00 87.25 91 GLU A CA 1
ATOM 692 C C . GLU A 1 91 ? -7.268 -2.065 15.557 1.00 87.25 91 GLU A C 1
ATOM 694 O O . GLU A 1 91 ? -6.797 -1.116 14.942 1.00 87.25 91 GLU A O 1
AT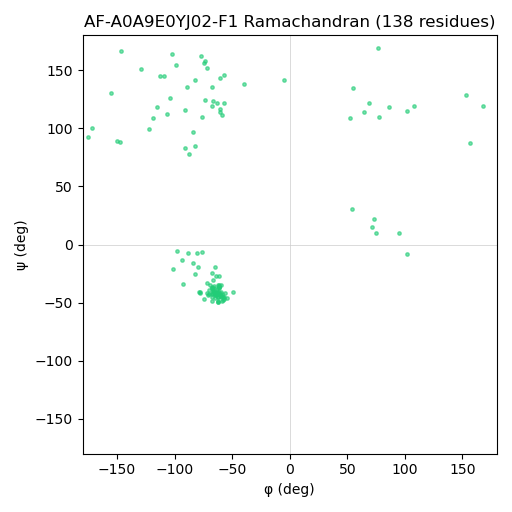OM 699 N N . ALA A 1 92 ? -8.064 -2.962 14.968 1.00 89.25 92 ALA A N 1
ATOM 700 C CA . ALA A 1 92 ? -8.410 -2.908 13.550 1.00 89.25 92 ALA A CA 1
ATOM 701 C C . ALA A 1 92 ? -9.100 -1.587 13.178 1.00 89.25 92 ALA A C 1
ATOM 703 O O . ALA A 1 92 ? -8.741 -0.960 12.183 1.00 89.25 92 ALA A O 1
ATOM 704 N N . ARG A 1 93 ? -10.056 -1.131 13.996 1.00 90.00 93 ARG A N 1
ATOM 705 C CA . ARG A 1 93 ? -10.738 0.155 13.786 1.00 90.00 93 ARG A CA 1
ATOM 706 C C . ARG A 1 93 ? -9.785 1.335 13.914 1.00 90.00 93 ARG A C 1
ATOM 708 O O . ARG A 1 93 ? -9.791 2.200 13.046 1.00 90.00 93 ARG A O 1
ATOM 715 N N . THR A 1 94 ? -8.952 1.332 14.953 1.00 89.81 94 THR A N 1
ATOM 716 C CA . THR A 1 94 ? -7.957 2.388 15.178 1.00 89.81 94 THR A CA 1
ATOM 717 C C . THR A 1 94 ? -6.976 2.469 14.010 1.00 89.81 94 THR A C 1
ATOM 719 O O . THR A 1 94 ? -6.698 3.554 13.520 1.00 89.81 94 THR A O 1
ATOM 722 N N . LEU A 1 95 ? -6.500 1.328 13.507 1.00 88.56 95 LEU A N 1
ATOM 723 C CA . LEU A 1 95 ? -5.590 1.266 12.362 1.00 88.56 95 LEU A CA 1
ATOM 724 C C . LEU A 1 95 ? -6.215 1.826 11.082 1.00 88.56 95 LEU A C 1
ATOM 726 O O . LEU A 1 95 ? -5.544 2.551 10.354 1.00 88.56 95 LEU A O 1
ATOM 730 N N . ILE A 1 96 ? -7.482 1.504 10.806 1.00 90.25 96 ILE A N 1
ATOM 731 C CA . ILE A 1 96 ? -8.207 2.028 9.638 1.00 90.25 96 ILE A CA 1
ATOM 732 C C . ILE A 1 96 ? -8.398 3.546 9.761 1.00 90.25 96 ILE A C 1
ATOM 734 O O . ILE A 1 96 ? -8.205 4.271 8.786 1.00 90.25 96 ILE A O 1
ATOM 738 N N . GLU A 1 97 ? -8.756 4.028 10.953 1.00 89.00 97 GLU A N 1
ATOM 739 C CA . GLU A 1 97 ? -8.970 5.452 11.224 1.00 89.00 97 GLU A CA 1
ATOM 740 C C . GLU A 1 97 ? -7.663 6.254 11.137 1.00 89.00 97 GLU A C 1
ATOM 742 O O . GLU A 1 97 ? -7.616 7.281 10.461 1.00 89.00 97 GLU A O 1
ATOM 747 N N . GLU A 1 98 ? -6.578 5.748 11.726 1.00 88.25 98 GLU A N 1
ATOM 748 C CA . GLU A 1 98 ? -5.239 6.336 11.615 1.00 88.25 98 GLU A CA 1
ATOM 749 C C . GLU A 1 98 ? -4.754 6.323 10.163 1.00 88.25 98 GLU A C 1
ATOM 751 O O . GLU A 1 98 ? -4.294 7.347 9.668 1.00 88.25 98 GLU A O 1
ATOM 756 N N . ALA A 1 99 ? -4.920 5.210 9.439 1.00 88.69 99 ALA A N 1
ATOM 757 C CA . ALA A 1 99 ? -4.551 5.127 8.028 1.00 88.69 99 ALA A CA 1
ATOM 758 C C . ALA A 1 99 ? -5.314 6.147 7.168 1.00 88.69 99 ALA A C 1
ATOM 760 O O . ALA A 1 99 ? -4.717 6.779 6.298 1.00 88.69 99 ALA A O 1
ATOM 761 N N . ALA A 1 100 ? -6.611 6.346 7.421 1.00 88.06 100 ALA A N 1
ATOM 762 C CA . ALA A 1 100 ? -7.406 7.372 6.749 1.00 88.06 100 ALA A CA 1
ATOM 763 C C . ALA A 1 100 ? -6.935 8.795 7.102 1.00 88.06 100 ALA A C 1
ATOM 765 O O . ALA A 1 100 ? -6.808 9.638 6.213 1.00 88.06 100 ALA A O 1
ATOM 766 N N . SER A 1 101 ? -6.620 9.053 8.373 1.00 86.94 101 SER A N 1
ATOM 767 C CA . SER A 1 101 ? -6.146 10.364 8.831 1.00 86.94 101 SER A CA 1
ATOM 768 C C . SER A 1 101 ? -4.758 10.725 8.286 1.00 86.94 101 SER A C 1
ATOM 770 O O . SER A 1 101 ? -4.502 11.882 7.931 1.00 86.94 101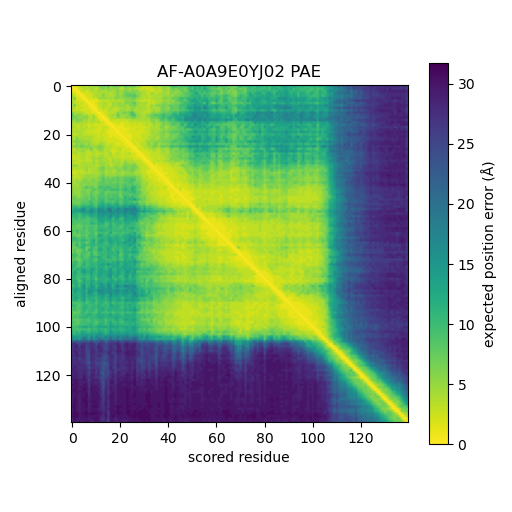 SER A O 1
ATOM 772 N N . ASP A 1 102 ? -3.865 9.740 8.170 1.00 85.38 102 ASP A N 1
ATOM 773 C CA . ASP A 1 102 ? -2.524 9.918 7.611 1.00 85.38 102 ASP A CA 1
ATOM 774 C C . ASP A 1 102 ? -2.595 10.230 6.107 1.00 85.38 102 ASP A C 1
ATOM 776 O O . ASP A 1 102 ? -1.878 11.104 5.613 1.00 85.38 102 ASP A O 1
ATOM 780 N N . LEU A 1 103 ? -3.531 9.593 5.388 1.00 81.75 103 LEU A N 1
ATOM 781 C CA . LEU A 1 103 ? -3.819 9.903 3.985 1.00 81.75 103 LEU A CA 1
ATOM 782 C C . LEU A 1 103 ? -4.321 11.334 3.820 1.00 81.75 103 LEU A C 1
ATOM 784 O O . LEU A 1 103 ? -3.746 12.063 3.020 1.00 81.75 103 LEU A O 1
ATOM 788 N N . GLU A 1 104 ? -5.308 11.772 4.607 1.00 79.00 104 GLU A N 1
ATOM 789 C CA . GLU A 1 104 ? -5.818 13.153 4.560 1.00 79.00 104 GLU A CA 1
ATOM 790 C C . GLU A 1 104 ? -4.735 14.187 4.911 1.00 79.00 104 GLU A C 1
ATOM 792 O O . GLU A 1 104 ? -4.670 15.278 4.334 1.00 79.00 104 GLU A O 1
ATOM 797 N N . SER A 1 105 ? -3.852 13.850 5.853 1.00 71.25 105 SER A N 1
ATOM 798 C CA . SER A 1 105 ? -2.732 14.707 6.251 1.00 71.25 105 SER A CA 1
ATOM 799 C C . SER A 1 105 ? -1.677 14.825 5.149 1.00 71.25 105 SER A C 1
ATOM 801 O O . SER A 1 105 ? -1.098 15.903 4.968 1.00 71.25 105 SER A O 1
ATOM 803 N N . ASN A 1 106 ? -1.467 13.751 4.386 1.00 65.94 106 ASN A N 1
ATOM 804 C CA . ASN A 1 106 ? -0.582 13.703 3.226 1.00 65.94 106 ASN A CA 1
ATOM 805 C C . ASN A 1 106 ? -1.255 14.211 1.926 1.00 65.94 106 ASN A C 1
ATOM 807 O O . ASN A 1 106 ? -0.559 14.548 0.972 1.00 65.94 106 ASN A O 1
ATOM 811 N N . GLU A 1 107 ? -2.591 14.331 1.892 1.00 51.19 107 GLU A N 1
ATOM 812 C CA . GLU A 1 107 ? -3.386 14.869 0.771 1.00 51.19 107 GLU A CA 1
ATOM 813 C C . GLU A 1 107 ? -3.339 16.405 0.666 1.00 51.19 107 GLU A C 1
ATOM 815 O O . GLU A 1 107 ? -3.821 16.987 -0.311 1.00 51.19 107 GLU A O 1
ATOM 820 N N . LYS A 1 108 ? -2.717 17.104 1.629 1.00 37.91 108 LYS A N 1
ATOM 821 C CA . LYS A 1 108 ? -2.342 18.511 1.420 1.00 37.91 108 LYS A CA 1
ATOM 822 C C . LYS A 1 108 ? -1.322 18.565 0.276 1.00 37.91 108 LYS A C 1
ATOM 824 O O . LYS A 1 108 ? -0.272 17.937 0.358 1.00 37.91 108 LYS A O 1
ATOM 829 N N . PRO A 1 109 ? -1.634 19.308 -0.794 1.00 42.91 109 PRO A N 1
ATOM 830 C CA . PRO A 1 109 ? -1.317 18.936 -2.165 1.00 42.91 109 PRO A CA 1
ATOM 831 C C . PRO A 1 109 ? 0.186 18.782 -2.386 1.00 42.91 109 PRO A C 1
ATOM 833 O O . PRO A 1 109 ? 0.933 19.758 -2.322 1.00 42.91 109 PRO A O 1
ATOM 836 N N . GLN A 1 110 ? 0.613 17.567 -2.726 1.00 39.06 110 GLN A N 1
ATOM 837 C CA . GLN A 1 110 ? 1.788 17.413 -3.569 1.00 39.06 110 GLN A CA 1
ATOM 838 C C . GLN A 1 110 ? 1.346 17.750 -4.991 1.00 39.06 110 GLN A C 1
ATOM 840 O O . GLN A 1 110 ? 0.526 17.048 -5.583 1.00 39.06 110 GLN A O 1
ATOM 845 N N . ASP A 1 111 ? 1.833 18.889 -5.484 1.00 35.09 111 ASP A N 1
ATOM 846 C CA . ASP A 1 111 ? 1.666 19.341 -6.860 1.00 35.09 111 ASP A CA 1
ATOM 847 C C . ASP A 1 111 ? 1.790 18.170 -7.850 1.00 35.09 111 ASP A C 1
ATOM 849 O O . ASP A 1 111 ? 2.697 17.338 -7.704 1.00 35.09 111 ASP A O 1
ATOM 853 N N . PRO A 1 112 ? 0.932 18.098 -8.884 1.00 42.34 112 PRO A N 1
ATOM 854 C CA . PRO A 1 112 ? 1.092 17.109 -9.933 1.00 42.34 112 PRO A CA 1
ATOM 855 C C . PRO A 1 112 ? 2.459 17.327 -10.574 1.00 42.34 112 PRO A C 1
ATOM 857 O O . PRO A 1 112 ? 2.694 18.328 -11.248 1.00 42.34 112 PRO A O 1
ATOM 860 N N . THR A 1 113 ? 3.371 16.383 -10.365 1.00 39.81 113 THR A N 1
ATOM 861 C CA . THR A 1 113 ? 4.619 16.308 -11.117 1.00 39.81 113 THR A CA 1
ATOM 862 C C . THR A 1 113 ? 4.268 16.124 -12.598 1.00 39.81 113 THR A C 1
ATOM 864 O O . THR A 1 113 ? 3.739 15.075 -12.973 1.00 39.81 113 THR A O 1
ATOM 867 N N . PRO A 1 114 ? 4.560 17.087 -13.496 1.00 43.66 114 PRO A N 1
ATOM 868 C CA . PRO A 1 114 ? 4.439 16.859 -14.925 1.00 43.66 114 PRO A CA 1
ATOM 869 C C . PRO A 1 114 ? 5.726 16.156 -15.372 1.00 43.66 114 PRO A C 1
ATOM 871 O O . PRO A 1 114 ? 6.707 16.772 -15.782 1.00 43.66 114 PRO A O 1
ATOM 874 N N . GLY A 1 115 ? 5.740 14.833 -15.226 1.00 41.44 115 GLY A N 1
ATOM 875 C CA . GLY A 1 115 ? 6.824 13.953 -15.657 1.00 41.44 115 GLY A CA 1
ATOM 876 C C . GLY A 1 115 ? 6.699 13.475 -17.107 1.00 41.44 115 GLY A C 1
ATOM 877 O O . GLY A 1 115 ? 6.368 12.321 -17.334 1.00 41.44 115 GLY A O 1
ATOM 878 N N . VAL A 1 116 ? 7.052 14.365 -18.042 1.00 48.59 116 VAL A N 1
ATOM 879 C CA . VAL A 1 116 ? 7.700 14.133 -19.357 1.00 48.59 116 VAL A CA 1
ATOM 880 C C . VAL A 1 116 ? 6.957 13.420 -20.514 1.00 48.59 116 VAL A C 1
ATOM 882 O O . VAL A 1 116 ? 6.616 12.241 -20.465 1.00 48.59 116 VAL A O 1
ATOM 885 N N . SER A 1 117 ? 6.852 14.134 -21.644 1.00 44.38 117 SER A N 1
ATOM 886 C CA . SER A 1 117 ? 7.233 13.716 -23.017 1.00 44.38 117 SER A CA 1
ATOM 887 C C . SER A 1 117 ? 7.116 14.960 -23.922 1.00 44.38 117 SER A C 1
ATOM 889 O O . SER A 1 117 ? 6.021 15.481 -24.087 1.00 44.38 117 SER A O 1
ATOM 891 N N . ALA A 1 118 ? 8.216 15.643 -24.246 1.00 44.69 118 ALA A N 1
ATOM 892 C CA . ALA A 1 118 ? 9.150 15.377 -25.352 1.00 44.69 118 ALA A CA 1
ATOM 893 C C . ALA A 1 118 ? 8.719 16.037 -26.682 1.00 44.69 118 ALA A C 1
ATOM 895 O O . ALA A 1 118 ? 7.676 15.705 -27.232 1.00 44.69 118 ALA A O 1
ATOM 896 N N . ASP A 1 119 ? 9.594 16.933 -27.154 1.00 44.75 119 ASP A N 1
ATOM 897 C CA . ASP A 1 119 ? 9.878 17.312 -28.543 1.00 44.75 119 ASP A CA 1
ATOM 898 C C . ASP A 1 119 ? 8.746 17.723 -29.497 1.00 44.75 119 ASP A C 1
ATOM 900 O O . ASP A 1 119 ? 8.037 16.897 -30.070 1.00 44.75 119 ASP A O 1
ATOM 904 N N . ALA A 1 120 ? 8.730 19.020 -29.810 1.00 42.38 120 ALA A N 1
ATOM 905 C CA . ALA A 1 120 ? 8.515 19.493 -31.173 1.00 42.38 120 ALA A CA 1
ATOM 906 C C . ALA A 1 120 ? 9.261 20.826 -31.358 1.00 42.38 120 ALA A C 1
ATOM 908 O O . ALA A 1 120 ? 8.708 21.901 -31.123 1.00 42.38 120 ALA A O 1
ATOM 909 N N . GLU A 1 121 ? 10.528 20.755 -31.768 1.00 53.94 121 GLU A N 1
ATOM 910 C CA . GLU A 1 121 ? 11.077 21.791 -32.646 1.00 53.94 121 GLU A CA 1
ATOM 911 C C . GLU A 1 121 ? 10.260 21.811 -33.947 1.00 53.94 121 GLU A C 1
ATOM 913 O O . GLU A 1 121 ? 9.893 20.753 -34.470 1.00 53.94 121 GLU A O 1
ATOM 918 N N . PRO A 1 122 ? 10.025 22.998 -34.515 1.00 46.22 122 PRO A N 1
ATOM 919 C CA . PRO A 1 122 ? 10.111 23.110 -35.958 1.00 46.22 122 PRO A CA 1
ATOM 920 C C . PRO A 1 122 ? 11.152 24.171 -36.327 1.00 46.22 122 PRO A C 1
ATOM 922 O O . PRO A 1 122 ? 10.881 25.370 -36.336 1.00 46.22 122 PRO A O 1
ATOM 925 N N . GLU A 1 123 ? 12.348 23.692 -36.662 1.00 45.22 123 GLU A N 1
ATOM 926 C CA . GLU A 1 123 ? 13.202 24.306 -37.678 1.00 45.22 123 GLU A CA 1
ATOM 927 C C . GLU A 1 123 ? 12.505 24.158 -39.041 1.00 45.22 123 GLU A C 1
ATOM 929 O O . GLU A 1 123 ? 12.179 23.035 -39.428 1.00 45.22 123 GLU A O 1
ATOM 934 N N . ALA A 1 124 ? 12.263 25.278 -39.732 1.00 44.91 124 ALA A N 1
ATOM 935 C CA . ALA A 1 124 ? 12.319 25.456 -41.195 1.00 44.91 124 ALA A CA 1
ATOM 936 C C . ALA A 1 124 ? 11.439 26.646 -41.617 1.00 44.91 124 ALA A C 1
ATOM 938 O O . ALA A 1 124 ? 10.265 26.498 -41.953 1.00 44.91 124 ALA A O 1
ATOM 939 N N . GLY A 1 125 ? 12.022 27.845 -41.602 1.00 41.97 125 GLY A N 1
ATOM 940 C CA . GLY A 1 125 ? 11.517 28.983 -42.363 1.00 41.97 125 GLY A CA 1
ATOM 941 C C . GLY A 1 125 ? 12.176 29.000 -43.737 1.00 41.97 125 GLY A C 1
ATOM 942 O O . GLY A 1 125 ? 13.162 29.704 -43.925 1.00 41.97 125 GLY A O 1
ATOM 943 N N . GLU A 1 126 ? 11.644 28.221 -44.674 1.00 49.28 126 GLU A N 1
ATOM 944 C CA . GLU A 1 126 ? 11.879 28.391 -46.108 1.00 49.28 126 GLU A CA 1
ATOM 945 C C . GLU A 1 126 ? 10.525 28.676 -46.761 1.00 49.28 126 GLU A C 1
ATOM 947 O O . GLU A 1 126 ? 9.680 27.793 -46.849 1.00 49.28 126 GLU A O 1
ATOM 952 N N . ASP A 1 127 ? 10.325 29.914 -47.204 1.00 43.69 127 ASP A N 1
ATOM 953 C CA . ASP A 1 127 ? 9.402 30.215 -48.298 1.00 43.69 127 ASP A CA 1
ATOM 954 C C . ASP A 1 127 ? 9.969 31.422 -49.058 1.00 43.69 127 ASP A C 1
ATOM 956 O O . ASP A 1 127 ? 9.724 32.588 -48.737 1.00 43.69 127 ASP A O 1
ATOM 960 N N . GLU A 1 128 ? 10.825 31.122 -50.038 1.00 42.25 128 GLU A N 1
ATOM 961 C CA . GLU A 1 128 ? 11.085 32.021 -51.155 1.00 42.25 128 GLU A CA 1
ATOM 962 C C . GLU A 1 128 ? 10.093 31.731 -52.290 1.00 42.25 128 GLU A C 1
ATOM 964 O O . GLU A 1 128 ? 9.938 30.591 -52.720 1.00 42.25 128 GLU A O 1
ATOM 969 N N . ALA A 1 129 ? 9.566 32.832 -52.834 1.00 44.25 129 ALA A N 1
ATOM 970 C CA . ALA A 1 129 ? 9.025 33.017 -54.182 1.00 44.25 129 ALA A CA 1
ATOM 971 C C . ALA A 1 129 ? 7.617 32.465 -54.497 1.00 44.25 129 ALA A C 1
ATOM 973 O O . ALA A 1 129 ? 7.425 31.284 -54.759 1.00 44.25 129 ALA A O 1
ATOM 974 N N . ALA A 1 130 ? 6.650 33.373 -54.683 1.00 45.72 130 ALA A N 1
ATOM 975 C CA . ALA A 1 130 ? 6.354 34.007 -55.984 1.00 45.72 130 ALA A CA 1
ATOM 976 C C . ALA A 1 130 ? 4.878 34.453 -56.063 1.00 45.72 130 ALA A C 1
ATOM 978 O O . ALA A 1 130 ? 4.000 33.634 -55.823 1.00 45.72 130 ALA A O 1
ATOM 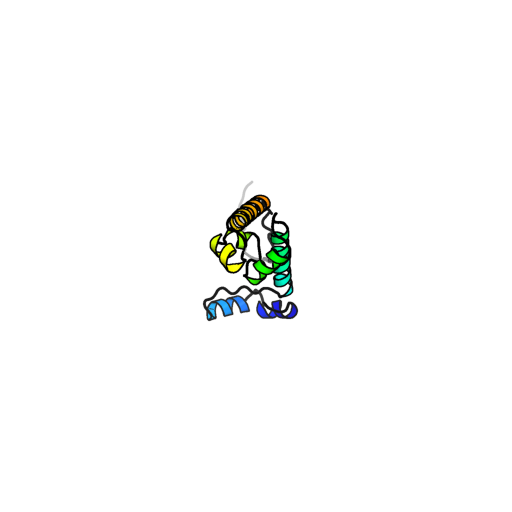979 N N . ASP A 1 131 ? 4.628 35.716 -56.433 1.00 45.50 131 ASP A N 1
ATOM 980 C CA . ASP A 1 131 ? 3.606 36.151 -57.418 1.00 45.50 131 ASP A CA 1
ATOM 981 C C . ASP A 1 131 ? 3.768 37.678 -57.600 1.00 45.50 131 ASP A C 1
ATOM 983 O O . ASP A 1 131 ? 3.580 38.452 -56.663 1.00 45.50 131 ASP A O 1
ATOM 987 N N . ASP A 1 132 ? 4.560 38.118 -58.572 1.00 51.28 132 ASP A N 1
ATOM 988 C CA . ASP A 1 132 ? 4.150 38.562 -59.914 1.00 51.28 132 ASP A CA 1
ATOM 989 C C . ASP A 1 132 ? 3.266 39.836 -59.954 1.00 51.28 132 ASP A C 1
ATOM 991 O O . ASP A 1 132 ? 2.157 39.915 -59.437 1.00 51.28 132 ASP A O 1
ATOM 995 N N . ALA A 1 133 ? 3.892 40.854 -60.546 1.00 47.81 133 ALA A N 1
ATOM 996 C CA . ALA A 1 133 ? 3.465 42.136 -61.106 1.00 47.81 133 ALA A CA 1
ATOM 997 C C . ALA A 1 133 ? 1.972 42.541 -61.196 1.00 47.81 133 ALA A C 1
ATOM 999 O O . ALA A 1 133 ? 1.147 41.828 -61.749 1.00 47.81 133 ALA A O 1
ATOM 1000 N N . ASP A 1 134 ? 1.714 43.835 -60.935 1.00 52.06 134 ASP A N 1
ATOM 1001 C CA . ASP A 1 134 ? 1.285 44.759 -62.009 1.00 52.06 134 ASP A CA 1
ATOM 1002 C C . ASP A 1 134 ? 1.638 46.239 -61.672 1.00 52.06 134 ASP A C 1
ATOM 1004 O O . ASP A 1 134 ? 1.362 46.694 -60.556 1.00 52.06 134 ASP A O 1
ATOM 1008 N N . PRO A 1 135 ? 2.277 47.011 -62.582 1.00 61.25 135 PRO A N 1
ATOM 1009 C CA . PRO A 1 135 ? 2.630 48.419 -62.386 1.00 61.25 135 PRO A CA 1
ATOM 1010 C C . PRO A 1 135 ? 1.625 49.398 -63.039 1.00 61.25 135 PRO A C 1
ATOM 1012 O O . PRO A 1 135 ? 1.047 49.103 -64.077 1.00 61.25 135 PRO A O 1
ATOM 1015 N N . ASN A 1 136 ? 1.550 50.622 -62.486 1.00 50.50 136 ASN A N 1
ATOM 1016 C CA . ASN A 1 136 ? 0.775 51.833 -62.869 1.00 50.50 136 ASN A CA 1
ATOM 1017 C C . ASN A 1 136 ? -0.500 52.108 -62.051 1.00 50.50 136 ASN A C 1
ATOM 1019 O O . ASN A 1 136 ? -1.512 51.443 -62.236 1.00 50.50 136 ASN A O 1
ATOM 1023 N N . ASN A 1 137 ? -0.519 53.220 -61.297 1.00 47.06 137 ASN A N 1
ATOM 1024 C CA . ASN A 1 137 ? -1.121 54.495 -61.744 1.00 47.06 137 ASN A CA 1
ATOM 1025 C C . ASN A 1 137 ? -1.276 55.516 -60.579 1.00 47.06 137 ASN A C 1
ATOM 1027 O O . ASN A 1 137 ? -2.032 55.275 -59.648 1.00 47.06 137 ASN A O 1
ATOM 1031 N N . SER A 1 138 ? -0.601 56.665 -60.723 1.00 46.50 138 SER A N 1
ATOM 1032 C CA . SER A 1 138 ? -0.963 58.046 -60.319 1.00 46.50 138 SER A CA 1
ATOM 1033 C C . SER A 1 138 ? -1.350 58.474 -58.886 1.00 46.50 138 SER A C 1
ATOM 1035 O O . SER A 1 138 ? -2.305 57.983 -58.298 1.00 46.50 138 SER A O 1
ATOM 1037 N N . GLY A 1 139 ? -0.740 59.606 -58.488 1.00 46.25 139 GLY A N 1
ATOM 1038 C CA . GLY A 1 139 ? -1.209 60.584 -57.486 1.00 46.25 139 GLY A CA 1
ATOM 1039 C C . GLY A 1 139 ? -0.395 60.510 -56.193 1.00 46.25 139 GLY A C 1
ATOM 1040 O O . GLY A 1 139 ? -0.355 59.456 -55.578 1.00 46.25 139 GLY A O 1
ATOM 1041 N N . GLU A 1 140 ? 0.312 61.533 -55.718 1.00 40.84 140 GLU A N 1
ATOM 1042 C CA . GLU A 1 140 ? 0.229 62.988 -55.905 1.00 40.84 140 GLU A CA 1
ATOM 1043 C C . GLU A 1 140 ? 1.554 63.625 -55.435 1.00 40.84 140 GLU A C 1
ATOM 1045 O O . GLU A 1 140 ? 2.234 62.995 -54.589 1.00 40.84 140 GLU A O 1
#